Protein AF-A0ABD0RIN8-F1 (afdb_monomer)

Mean predicted aligned error: 7.39 Å

pLDDT: mean 88.38, std 13.04, range [43.81, 98.12]

Foldseek 3Di:
DDDDPPPPVVVVCVVVVVVVLLVVLVVQLVVLQCCLDPVVVHADDPPDPNPVSVVVSCCSVPVPRVVVD

InterPro domains:
  IPR006593 Cytochrome b561/ferric reductase, transmembrane domain [PS50939] (20-69)
  IPR043205 Cytochrome b561/Cytochrome b reductase 1-like [PTHR10106] (14-68)

Structure (mmCIF, N/CA/C/O backbone):
data_AF-A0ABD0RIN8-F1
#
_entry.id   AF-A0ABD0RIN8-F1
#
loop_
_atom_site.group_PDB
_atom_site.id
_atom_site.type_symbol
_atom_site.label_atom_id
_atom_site.label_alt_id
_atom_site.label_comp_id
_atom_site.label_asym_id
_atom_site.label_entity_id
_atom_site.label_seq_id
_atom_site.pdbx_PDB_ins_code
_atom_site.Cartn_x
_atom_site.Cartn_y
_atom_site.Cartn_z
_atom_site.occupancy
_atom_site.B_iso_or_equiv
_atom_site.auth_seq_id
_atom_site.auth_comp_id
_atom_site.auth_asym_id
_atom_site.auth_atom_id
_atom_site.pdbx_PDB_model_num
ATOM 1 N N . MET A 1 1 ? 35.780 12.932 -31.167 1.00 43.81 1 MET A N 1
ATOM 2 C CA . MET A 1 1 ? 35.106 12.707 -29.875 1.00 43.81 1 MET A CA 1
ATOM 3 C C . MET A 1 1 ? 33.880 11.883 -30.189 1.00 43.81 1 MET A C 1
ATOM 5 O O . MET A 1 1 ? 32.939 12.407 -30.772 1.00 43.81 1 MET A O 1
ATOM 9 N N . GLU A 1 2 ? 34.018 10.573 -30.013 1.00 48.56 2 GLU A N 1
ATOM 10 C CA . GLU A 1 2 ? 33.077 9.549 -30.461 1.00 48.56 2 GLU A CA 1
ATOM 11 C C . GLU A 1 2 ? 31.649 9.834 -29.985 1.00 48.56 2 G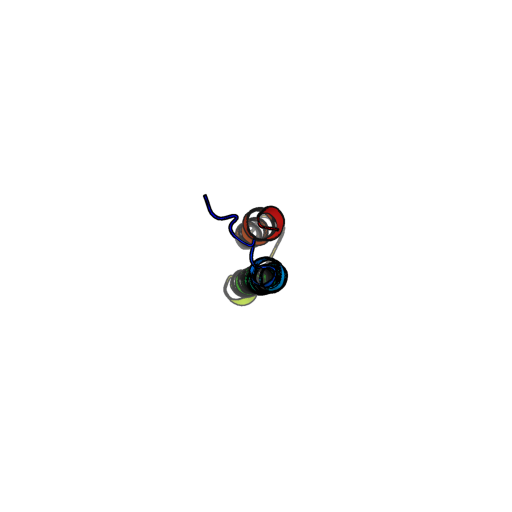LU A C 1
ATOM 13 O O . GLU A 1 2 ? 31.405 10.074 -28.803 1.00 48.56 2 GLU A O 1
ATOM 18 N N . GLY A 1 3 ? 30.701 9.819 -30.924 1.00 59.31 3 GLY A N 1
ATOM 19 C CA . GLY A 1 3 ? 29.285 9.817 -30.596 1.00 59.31 3 GLY A CA 1
ATOM 20 C C . GLY A 1 3 ? 28.961 8.511 -29.887 1.00 59.31 3 GLY A C 1
ATOM 21 O O . GLY A 1 3 ? 28.985 7.455 -30.513 1.00 59.31 3 GLY A O 1
ATOM 22 N N . MET A 1 4 ? 28.680 8.578 -28.585 1.00 62.00 4 MET A N 1
ATOM 23 C CA . MET A 1 4 ? 28.110 7.451 -27.855 1.00 62.00 4 MET A CA 1
ATOM 24 C C . MET A 1 4 ? 26.812 7.034 -28.555 1.00 62.00 4 MET A C 1
ATOM 26 O O . MET A 1 4 ? 25.876 7.839 -28.598 1.00 62.00 4 MET A O 1
ATOM 30 N N . PRO A 1 5 ? 26.701 5.803 -29.085 1.00 56.53 5 PRO A N 1
ATOM 31 C CA . PRO A 1 5 ? 25.401 5.293 -29.467 1.00 56.53 5 PRO A CA 1
ATOM 32 C C . PRO A 1 5 ? 24.604 5.153 -28.171 1.00 56.53 5 PRO A C 1
ATOM 34 O O . PRO A 1 5 ? 24.921 4.314 -27.328 1.00 56.53 5 PRO A O 1
ATOM 37 N N . LEU A 1 6 ? 23.593 6.003 -27.978 1.00 64.31 6 LEU A N 1
ATOM 38 C CA . LEU A 1 6 ? 22.589 5.783 -26.944 1.00 64.31 6 LEU A CA 1
ATOM 39 C C . LEU A 1 6 ? 22.004 4.394 -27.208 1.00 64.31 6 LEU A C 1
ATOM 41 O O . LEU A 1 6 ? 21.288 4.185 -28.186 1.00 64.31 6 LEU A O 1
ATOM 45 N N . SER A 1 7 ? 22.411 3.416 -26.398 1.00 65.81 7 SER A N 1
ATOM 46 C CA . SER A 1 7 ? 22.033 2.024 -26.588 1.00 65.81 7 SER A CA 1
ATOM 47 C C . SER A 1 7 ? 20.514 1.924 -26.514 1.00 65.81 7 SER A C 1
ATOM 49 O O . SER A 1 7 ? 19.922 2.051 -25.443 1.00 65.81 7 SER A O 1
ATOM 51 N N . MET A 1 8 ? 19.881 1.650 -27.655 1.00 60.41 8 MET A N 1
ATOM 52 C CA . MET A 1 8 ? 18.453 1.335 -27.782 1.00 60.41 8 MET A CA 1
ATOM 53 C C . MET A 1 8 ? 18.023 0.205 -26.821 1.00 60.41 8 MET A C 1
ATOM 55 O O . MET A 1 8 ? 16.840 0.042 -26.538 1.00 60.41 8 MET A O 1
ATOM 59 N N . GLY A 1 9 ? 18.978 -0.579 -26.301 1.00 63.88 9 GLY A N 1
ATOM 60 C CA . GLY A 1 9 ? 18.760 -1.588 -25.266 1.00 63.88 9 GLY A CA 1
ATOM 61 C C . GLY A 1 9 ? 18.396 -1.011 -23.895 1.00 63.88 9 GLY A C 1
ATOM 62 O O . GLY A 1 9 ? 17.564 -1.598 -23.214 1.00 63.88 9 GLY A O 1
ATOM 63 N N . GLY A 1 10 ? 18.935 0.152 -23.513 1.00 68.50 10 GLY A N 1
ATOM 64 C CA . GLY A 1 10 ? 18.632 0.793 -22.226 1.00 68.50 10 GLY A CA 1
ATOM 65 C C . GLY A 1 10 ? 17.201 1.330 -22.141 1.00 68.50 10 GLY A C 1
ATOM 66 O O . GLY A 1 10 ? 16.568 1.238 -21.100 1.00 68.50 10 GLY A O 1
ATOM 67 N N . LEU A 1 11 ? 16.638 1.813 -23.253 1.00 72.81 11 LEU A N 1
ATOM 68 C CA . LEU A 1 11 ? 15.230 2.235 -23.298 1.00 72.81 11 LEU A CA 1
ATOM 69 C C . LEU A 1 11 ? 14.259 1.046 -23.228 1.00 72.81 11 LEU A C 1
ATOM 71 O O . LEU A 1 11 ? 13.149 1.182 -22.722 1.00 72.81 11 LEU A O 1
ATOM 75 N N . ARG A 1 12 ? 14.678 -0.133 -23.708 1.00 81.62 12 ARG A N 1
ATOM 76 C CA . ARG A 1 12 ? 13.867 -1.364 -23.691 1.00 81.62 12 ARG A CA 1
ATOM 77 C C . ARG A 1 12 ? 13.791 -2.009 -22.308 1.00 81.62 12 ARG A C 1
ATOM 79 O O . ARG A 1 12 ? 12.881 -2.798 -22.081 1.00 81.62 12 ARG A O 1
ATOM 86 N N . THR A 1 13 ? 14.708 -1.685 -21.394 1.00 87.06 13 THR A N 1
ATOM 87 C CA . THR A 1 13 ? 14.673 -2.174 -20.007 1.00 87.06 13 THR A CA 1
ATOM 88 C C . THR A 1 13 ? 13.836 -1.290 -19.085 1.00 87.06 13 THR A C 1
ATOM 90 O O . THR A 1 13 ? 13.367 -1.781 -18.062 1.00 87.06 13 THR A O 1
ATOM 93 N N . LEU A 1 14 ? 13.566 -0.028 -19.448 1.00 89.69 14 LEU A N 1
ATOM 94 C CA . LEU A 1 14 ? 12.741 0.889 -18.645 1.00 89.69 14 LEU A CA 1
ATOM 95 C C . LEU A 1 14 ? 11.363 0.311 -18.269 1.00 89.69 14 LEU A C 1
ATOM 97 O O . LEU A 1 14 ? 11.032 0.346 -17.085 1.00 89.69 14 LEU A O 1
ATOM 101 N N . PRO A 1 15 ? 10.584 -0.298 -19.189 1.00 92.62 15 PRO A N 1
ATOM 102 C CA . PRO A 1 15 ? 9.283 -0.870 -18.838 1.00 92.62 15 PRO A CA 1
ATOM 103 C C . PRO A 1 15 ? 9.389 -2.015 -17.830 1.00 92.62 15 PRO A C 1
ATOM 105 O O . PRO A 1 15 ? 8.477 -2.223 -17.038 1.00 92.62 15 PRO A O 1
ATOM 108 N N . TRP A 1 16 ? 10.503 -2.753 -17.839 1.00 92.75 16 TRP A N 1
ATOM 109 C CA . TRP A 1 16 ? 10.739 -3.837 -16.890 1.00 92.75 16 TRP A CA 1
ATOM 110 C C . TRP A 1 16 ? 11.003 -3.307 -15.481 1.00 92.75 16 TRP A C 1
ATOM 112 O O . TRP A 1 16 ? 10.483 -3.857 -14.514 1.00 92.75 16 TRP A O 1
ATOM 122 N N . TYR A 1 17 ? 11.756 -2.210 -15.361 1.00 93.69 17 TYR A N 1
ATOM 123 C CA . TYR A 1 17 ? 11.950 -1.542 -14.074 1.0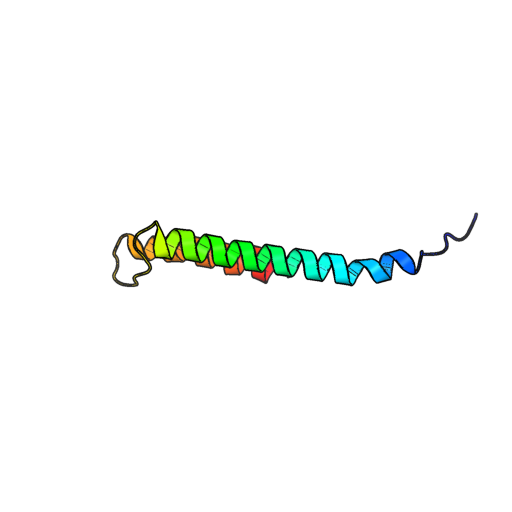0 93.69 17 TYR A CA 1
ATOM 124 C C . TYR A 1 17 ? 10.642 -0.970 -13.529 1.00 93.69 17 TYR A C 1
ATOM 126 O O . TYR A 1 17 ? 10.357 -1.174 -12.353 1.00 93.69 17 TYR A O 1
ATOM 134 N N . VAL A 1 18 ? 9.832 -0.340 -14.387 1.00 94.56 18 VAL A N 1
ATOM 135 C CA . VAL A 1 18 ? 8.501 0.164 -14.013 1.00 94.56 18 VAL A CA 1
ATOM 136 C C . VAL A 1 18 ? 7.598 -0.987 -13.568 1.00 94.56 18 VAL A C 1
ATOM 138 O O . VAL A 1 18 ? 7.035 -0.944 -12.483 1.00 94.56 18 VAL A O 1
ATOM 141 N N . ALA A 1 19 ? 7.501 -2.069 -14.344 1.00 95.69 19 ALA A N 1
ATOM 142 C CA . ALA A 1 19 ? 6.702 -3.230 -13.952 1.00 95.69 19 ALA A CA 1
ATOM 143 C C . ALA A 1 19 ? 7.182 -3.839 -12.621 1.00 95.69 19 ALA A C 1
ATOM 145 O O . ALA A 1 19 ? 6.367 -4.199 -11.771 1.00 95.69 19 ALA A O 1
ATOM 146 N N . GLY A 1 20 ? 8.499 -3.917 -12.416 1.00 96.56 20 GLY A N 1
ATOM 147 C CA . GLY A 1 20 ? 9.091 -4.392 -11.169 1.00 96.56 20 GLY A CA 1
ATOM 148 C C . GLY A 1 20 ? 8.745 -3.512 -9.965 1.00 96.56 20 GLY A C 1
ATOM 149 O O . GLY A 1 20 ? 8.347 -4.044 -8.927 1.00 96.56 20 GLY A O 1
ATOM 1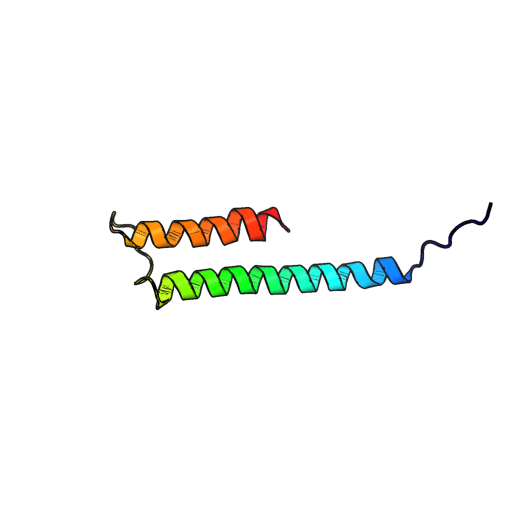50 N N . SER A 1 21 ? 8.852 -2.184 -10.094 1.00 96.06 21 SER A N 1
ATOM 151 C CA . SER A 1 21 ? 8.510 -1.254 -9.010 1.00 96.06 21 SER A CA 1
ATOM 152 C C . SER A 1 21 ? 7.014 -1.265 -8.700 1.00 96.06 21 SER A C 1
ATOM 154 O O . SER A 1 21 ? 6.654 -1.254 -7.525 1.00 96.06 21 SER A O 1
ATOM 156 N N . GLN A 1 22 ? 6.153 -1.394 -9.715 1.00 96.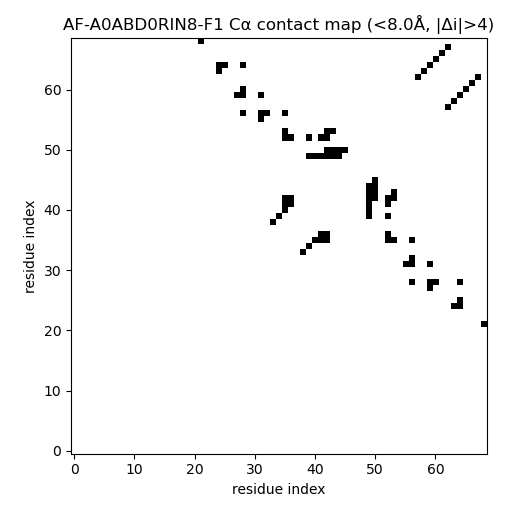69 22 GLN A N 1
ATOM 157 C CA . GLN A 1 22 ? 4.705 -1.531 -9.532 1.00 96.69 22 GLN A CA 1
ATOM 158 C C . GLN A 1 22 ? 4.342 -2.776 -8.721 1.00 96.69 22 GLN A C 1
ATOM 160 O O . GLN A 1 22 ? 3.617 -2.691 -7.730 1.00 96.69 22 GLN A O 1
ATOM 165 N N . VAL A 1 23 ? 4.875 -3.940 -9.106 1.00 97.88 23 VAL A N 1
ATOM 166 C CA . VAL A 1 23 ? 4.606 -5.202 -8.401 1.00 97.88 23 VAL A CA 1
ATOM 167 C C . VAL A 1 23 ? 5.094 -5.130 -6.955 1.00 97.88 23 VAL A C 1
ATOM 169 O O . VAL A 1 23 ? 4.376 -5.544 -6.044 1.00 97.88 23 VAL A O 1
ATOM 172 N N . LEU A 1 24 ? 6.288 -4.574 -6.730 1.00 97.25 24 LEU A N 1
ATOM 173 C CA . LEU A 1 24 ? 6.832 -4.397 -5.386 1.00 97.25 24 LEU A CA 1
ATOM 174 C C . LEU A 1 24 ? 5.978 -3.432 -4.548 1.00 97.25 24 LEU A C 1
ATOM 176 O O . LEU A 1 24 ? 5.683 -3.722 -3.391 1.00 97.25 24 LEU A O 1
ATOM 180 N N . GLY A 1 25 ? 5.549 -2.315 -5.133 1.00 97.06 25 GLY A N 1
ATOM 181 C CA . GLY A 1 25 ? 4.703 -1.323 -4.478 1.00 97.06 25 GLY A CA 1
ATOM 182 C C . GLY A 1 25 ? 3.347 -1.890 -4.056 1.00 97.06 25 GLY A C 1
ATOM 183 O O . GLY A 1 25 ? 2.961 -1.770 -2.891 1.00 97.06 25 GLY A O 1
ATOM 184 N N . VAL A 1 26 ? 2.670 -2.607 -4.958 1.00 97.94 26 VAL A N 1
ATOM 185 C CA . VAL A 1 26 ? 1.412 -3.305 -4.647 1.00 97.94 26 VAL A CA 1
ATOM 186 C C . VAL A 1 26 ? 1.622 -4.358 -3.558 1.00 97.94 26 VAL A C 1
ATOM 188 O O . VAL A 1 26 ? 0.815 -4.448 -2.631 1.00 97.94 26 VAL A O 1
ATOM 191 N N . ALA A 1 27 ? 2.716 -5.125 -3.612 1.00 98.12 27 ALA A N 1
ATOM 192 C CA . ALA A 1 27 ? 3.035 -6.101 -2.573 1.00 98.12 27 ALA A CA 1
ATOM 193 C C . ALA A 1 27 ? 3.203 -5.437 -1.195 1.00 98.12 27 ALA A C 1
ATOM 195 O O . ALA A 1 27 ? 2.656 -5.940 -0.213 1.00 98.12 27 ALA A O 1
ATOM 196 N N . CYS A 1 28 ? 3.878 -4.286 -1.114 1.00 97.44 28 CYS A N 1
ATOM 197 C CA . CYS A 1 28 ? 3.998 -3.512 0.124 1.00 97.44 28 CYS A CA 1
ATOM 198 C C . CYS A 1 28 ? 2.627 -3.093 0.674 1.00 97.44 28 CYS A C 1
ATOM 200 O O . CYS A 1 28 ? 2.360 -3.308 1.856 1.00 97.44 28 CYS A O 1
ATOM 202 N N . VAL A 1 29 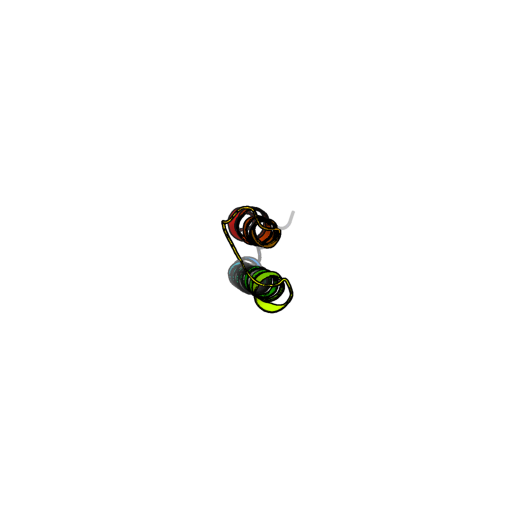? 1.736 -2.569 -0.177 1.00 97.81 29 VAL A N 1
ATOM 203 C CA . VAL A 1 29 ? 0.369 -2.185 0.225 1.00 97.81 29 VAL A CA 1
ATOM 204 C C . VAL A 1 29 ? -0.405 -3.391 0.765 1.00 97.81 29 VAL A C 1
ATOM 206 O O . VAL A 1 29 ? -1.013 -3.301 1.833 1.00 97.81 29 VAL A O 1
ATOM 209 N N . VAL A 1 30 ? -0.347 -4.538 0.078 1.00 98.00 30 VAL A N 1
ATOM 210 C CA . VAL A 1 30 ? -1.028 -5.771 0.510 1.00 98.00 30 VAL A CA 1
ATOM 211 C C . VAL A 1 30 ?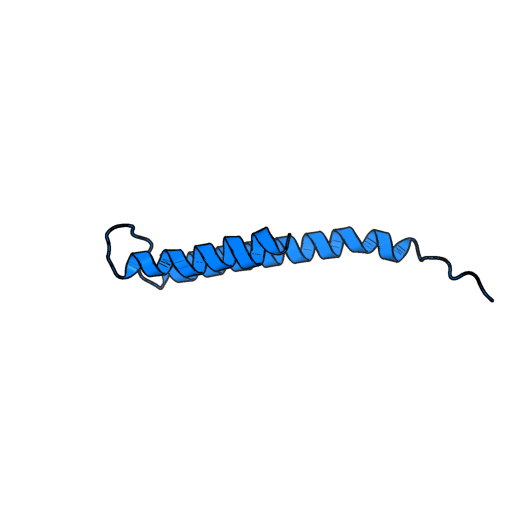 -0.470 -6.273 1.838 1.00 98.00 30 VAL A C 1
ATOM 213 O O . VAL A 1 30 ? -1.244 -6.605 2.734 1.00 98.00 30 VAL A O 1
ATOM 216 N N . ILE A 1 31 ? 0.854 -6.298 2.004 1.00 97.75 31 ILE A N 1
ATOM 217 C CA . ILE A 1 31 ? 1.492 -6.743 3.249 1.00 97.75 31 ILE A CA 1
ATOM 218 C C . ILE A 1 31 ? 1.099 -5.824 4.407 1.00 97.75 31 ILE A C 1
ATOM 220 O O . ILE A 1 31 ? 0.732 -6.325 5.468 1.00 97.75 31 ILE A O 1
ATOM 224 N N . THR A 1 32 ? 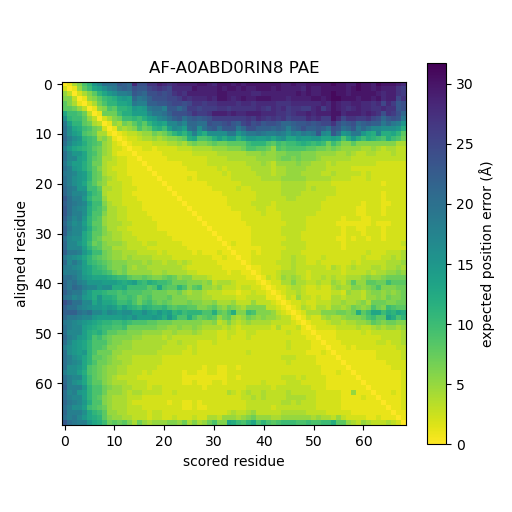1.115 -4.500 4.223 1.00 96.75 32 THR A N 1
ATOM 225 C CA . THR A 1 32 ? 0.655 -3.553 5.253 1.00 96.75 32 THR A CA 1
ATOM 226 C C . THR A 1 32 ? -0.832 -3.740 5.562 1.00 96.75 32 THR A C 1
ATOM 228 O O . THR A 1 32 ? -1.221 -3.711 6.731 1.00 96.75 32 THR A O 1
ATOM 231 N N . GLY A 1 33 ? -1.643 -4.005 4.535 1.00 96.19 33 GLY A N 1
ATOM 232 C CA . GLY A 1 33 ? -3.059 -4.344 4.656 1.00 96.19 33 GLY A CA 1
ATOM 233 C C . GLY A 1 33 ? -3.304 -5.585 5.515 1.00 96.19 33 GLY A C 1
ATOM 234 O O . GLY A 1 33 ? -4.063 -5.553 6.479 1.00 96.19 33 GLY A O 1
ATOM 235 N N . VAL A 1 34 ? -2.616 -6.684 5.211 1.00 96.94 34 VAL A N 1
ATOM 236 C CA . VAL A 1 34 ? -2.723 -7.940 5.968 1.00 96.94 34 VAL A CA 1
ATOM 237 C C . VAL A 1 34 ? -2.150 -7.783 7.374 1.00 96.94 34 VAL A C 1
ATOM 239 O O . VAL A 1 34 ? -2.736 -8.277 8.333 1.00 96.94 34 VAL A O 1
ATOM 242 N N . TRP A 1 35 ? -1.031 -7.079 7.530 1.00 96.19 35 TRP A N 1
ATOM 243 C CA . TRP A 1 35 ? -0.422 -6.842 8.833 1.00 96.19 35 TRP A CA 1
ATOM 244 C C . TRP A 1 35 ? -1.388 -6.129 9.781 1.00 96.19 35 TRP A C 1
ATOM 246 O O . TRP A 1 35 ? -1.662 -6.621 10.878 1.00 96.19 35 TRP A O 1
ATOM 256 N N . MET A 1 36 ? -1.967 -5.018 9.333 1.00 94.69 36 MET A N 1
ATOM 257 C CA . MET A 1 36 ? -2.880 -4.236 10.158 1.00 94.69 36 MET A CA 1
ATOM 258 C C . MET A 1 36 ? -4.277 -4.858 10.264 1.00 94.69 36 MET A C 1
ATOM 260 O O . MET A 1 36 ? -4.867 -4.868 11.344 1.00 94.69 36 MET A O 1
ATOM 264 N N . GLY A 1 37 ? -4.770 -5.469 9.188 1.00 92.69 37 GLY A N 1
ATOM 265 C CA . GLY A 1 37 ? -6.073 -6.125 9.155 1.00 92.69 37 GLY A CA 1
ATOM 266 C C . GLY A 1 37 ? -6.131 -7.433 9.949 1.00 92.69 37 GLY A C 1
ATOM 267 O O . GLY A 1 37 ? -7.056 -7.640 10.726 1.00 92.69 37 GLY A O 1
ATOM 268 N N . HIS A 1 38 ? -5.148 -8.319 9.779 1.00 92.94 38 HIS A N 1
ATOM 269 C CA . HIS A 1 38 ? -5.172 -9.661 10.370 1.00 92.94 38 HIS A CA 1
ATOM 270 C C . HIS A 1 38 ? -4.438 -9.732 11.714 1.00 92.94 38 HIS A C 1
ATOM 272 O O . HIS A 1 38 ? -4.931 -10.348 12.655 1.00 92.94 38 HIS A O 1
ATOM 278 N N . TYR A 1 39 ? -3.264 -9.102 11.839 1.00 91.19 39 TYR A N 1
ATOM 279 C CA . TYR A 1 39 ? -2.436 -9.234 13.047 1.00 91.19 39 TYR A CA 1
ATOM 280 C C . TYR A 1 39 ? -2.670 -8.126 14.079 1.00 91.19 39 TYR A C 1
ATOM 282 O O . TYR A 1 39 ? -2.318 -8.298 15.247 1.00 91.19 39 TYR A O 1
ATOM 290 N N . ARG A 1 40 ? -3.249 -6.987 13.678 1.00 88.88 40 ARG A N 1
ATOM 291 C CA . ARG A 1 40 ? -3.449 -5.815 14.551 1.00 88.88 40 ARG A CA 1
ATOM 292 C C . ARG A 1 40 ? -4.895 -5.598 15.000 1.00 88.88 40 ARG A C 1
ATOM 294 O O . ARG A 1 40 ? -5.188 -4.586 15.631 1.00 88.88 40 ARG A O 1
ATOM 301 N N . GLY A 1 41 ? -5.769 -6.562 14.724 1.00 88.25 41 GLY A N 1
ATOM 302 C CA . GLY A 1 41 ? -7.160 -6.557 15.172 1.00 88.25 41 GLY A CA 1
ATOM 303 C C . GLY A 1 41 ? -8.153 -5.953 14.183 1.00 88.25 41 GLY A C 1
ATOM 304 O O . GLY A 1 41 ? -9.334 -5.950 14.494 1.00 88.25 41 GLY A O 1
ATOM 305 N N . GLY A 1 42 ? -7.714 -5.511 13.000 1.00 91.62 42 GLY A N 1
ATOM 306 C CA . GLY A 1 42 ? -8.604 -5.003 11.957 1.00 91.62 42 GLY A CA 1
ATOM 307 C C . GLY A 1 42 ? -8.603 -3.483 11.830 1.00 91.62 42 GLY A C 1
ATOM 308 O O . GLY A 1 42 ? -7.727 -2.788 12.351 1.00 91.62 42 GLY A O 1
ATOM 309 N N . TYR A 1 43 ? -9.598 -2.983 11.100 1.00 92.19 43 TYR A N 1
ATOM 310 C CA . TYR A 1 43 ? -9.829 -1.562 10.860 1.00 92.19 43 TYR A CA 1
ATOM 311 C C . TYR A 1 43 ? -11.187 -1.171 11.428 1.00 92.19 43 TYR A C 1
ATOM 313 O O . TYR A 1 43 ? -12.191 -1.818 11.128 1.00 92.19 43 TYR A O 1
ATOM 321 N N . ALA A 1 44 ? -11.218 -0.091 12.198 1.00 92.06 44 ALA A N 1
ATOM 322 C CA . ALA A 1 44 ? -12.452 0.510 12.678 1.00 92.06 44 ALA A CA 1
ATOM 323 C C . ALA A 1 44 ? -12.359 2.033 12.567 1.00 92.06 44 ALA A C 1
ATOM 325 O O . ALA A 1 44 ? -11.266 2.593 12.577 1.00 92.06 44 ALA A O 1
ATOM 326 N N . TRP A 1 45 ? -13.511 2.685 12.441 1.00 88.06 45 TRP A N 1
ATOM 327 C CA . TRP A 1 45 ? -13.639 4.142 12.423 1.00 88.06 45 TRP A CA 1
ATOM 328 C C . TRP A 1 45 ? -14.627 4.564 13.512 1.00 88.06 45 TRP A C 1
ATOM 330 O O . TRP A 1 45 ? -15.724 5.054 13.249 1.00 88.06 45 TRP A O 1
ATOM 340 N N . ASP A 1 46 ? -14.275 4.225 14.747 1.00 90.12 46 ASP A N 1
ATOM 341 C CA . ASP A 1 46 ? -15.126 4.312 15.935 1.00 90.12 46 ASP A CA 1
ATOM 342 C C . ASP A 1 46 ? -14.421 4.996 17.123 1.00 90.12 46 ASP A C 1
ATOM 344 O O . ASP A 1 46 ? -14.940 4.972 18.239 1.00 90.12 46 ASP A O 1
ATOM 348 N N . GLY A 1 47 ? -13.246 5.603 16.914 1.00 85.25 47 GLY A N 1
ATOM 349 C CA . GLY A 1 47 ? -12.423 6.181 17.980 1.00 85.25 47 GLY A CA 1
ATOM 350 C C . GLY A 1 47 ? -11.630 5.154 18.794 1.00 85.25 47 GLY A C 1
ATOM 351 O O . GLY A 1 47 ? -10.961 5.523 19.762 1.00 85.25 47 GLY A O 1
ATOM 352 N N . SER A 1 48 ? -11.689 3.867 18.438 1.00 89.12 48 SER A N 1
ATOM 353 C CA . SER A 1 48 ? -10.883 2.816 19.060 1.00 89.12 48 SER A CA 1
ATOM 354 C C . SER A 1 48 ? -9.419 2.879 18.608 1.00 89.12 48 SER A C 1
ATOM 356 O O . SER A 1 48 ? -9.054 3.527 17.627 1.00 89.12 48 SER A O 1
ATOM 358 N N . SER A 1 49 ? -8.552 2.112 19.274 1.00 86.69 49 SER A N 1
ATOM 359 C CA . SER A 1 49 ? -7.152 1.934 18.861 1.00 86.69 49 SER A CA 1
ATOM 360 C C . SER A 1 49 ? -7.005 1.344 17.450 1.00 86.69 49 SER A C 1
ATOM 362 O O . SER A 1 49 ? -5.952 1.486 16.832 1.00 86.69 49 SER A O 1
ATOM 364 N N . GLN A 1 50 ? -8.062 0.724 16.922 1.00 89.44 50 GLN A N 1
ATOM 365 C CA . GLN A 1 50 ? -8.129 0.194 15.559 1.00 89.44 50 GLN A CA 1
ATOM 366 C C . GLN A 1 50 ? -8.172 1.284 14.476 1.00 89.44 50 GLN A C 1
ATOM 368 O O . GLN A 1 50 ? -7.805 1.012 13.335 1.00 89.44 50 GLN A O 1
ATOM 373 N N . GLU A 1 51 ? -8.552 2.521 14.802 1.00 92.38 51 GLU A N 1
ATOM 374 C CA . GLU A 1 51 ? -8.515 3.638 13.847 1.00 92.38 51 GLU A CA 1
ATOM 375 C C . GLU A 1 51 ? -7.068 3.983 13.462 1.00 92.38 51 GLU A C 1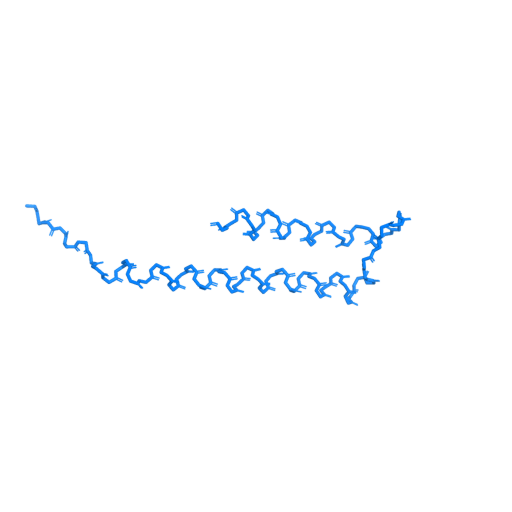
ATOM 377 O O . GLU A 1 51 ? -6.754 4.255 12.301 1.00 92.38 51 GLU A O 1
ATOM 382 N N . PHE A 1 52 ? -6.134 3.823 14.407 1.00 90.69 52 PHE A N 1
ATOM 383 C CA . PHE A 1 52 ? -4.706 3.991 14.144 1.00 90.69 52 PHE A CA 1
ATOM 384 C C . PHE A 1 52 ? -4.156 2.950 13.160 1.00 90.69 52 PHE A C 1
ATOM 386 O O . PHE A 1 52 ? -3.183 3.228 12.465 1.00 90.69 52 PHE A O 1
ATOM 393 N N . ASN A 1 53 ? -4.777 1.774 13.029 1.00 93.06 53 ASN A N 1
ATOM 394 C CA . ASN A 1 53 ? -4.339 0.755 12.072 1.00 93.06 53 ASN A CA 1
ATOM 395 C C . ASN A 1 53 ? -4.535 1.205 10.613 1.00 93.06 53 ASN A C 1
ATOM 397 O O . ASN A 1 53 ? -3.787 0.769 9.734 1.00 93.06 53 ASN A O 1
ATOM 401 N N . VAL A 1 54 ? -5.490 2.109 10.355 1.00 94.19 54 VAL A N 1
ATOM 402 C CA . VAL A 1 54 ? -5.732 2.703 9.028 1.00 94.19 54 VAL A CA 1
ATOM 403 C C . VAL A 1 54 ? -4.591 3.646 8.629 1.00 94.19 54 VAL A C 1
ATOM 405 O O . VAL A 1 54 ? -4.224 3.718 7.458 1.00 94.19 54 VAL A O 1
ATOM 408 N N . HIS A 1 55 ? -3.976 4.334 9.594 1.00 94.50 55 HIS A N 1
ATOM 409 C CA . HIS A 1 55 ? -2.931 5.330 9.346 1.00 94.50 55 HIS A CA 1
ATOM 410 C C . HIS A 1 55 ? -1.729 4.799 8.533 1.00 94.50 55 HIS A C 1
ATOM 412 O O . HIS A 1 55 ? -1.424 5.374 7.487 1.00 94.50 55 HIS A O 1
ATOM 418 N N . PRO A 1 56 ? -1.048 3.707 8.929 1.00 94.88 56 PRO A N 1
ATOM 419 C CA . PRO A 1 56 ? 0.074 3.172 8.164 1.00 94.88 56 PRO A CA 1
ATOM 420 C C . PRO A 1 56 ? -0.345 2.590 6.813 1.00 94.88 56 PRO A C 1
ATOM 422 O O . PRO A 1 56 ? 0.434 2.682 5.869 1.00 94.88 56 PRO A O 1
ATOM 425 N N . LEU A 1 57 ? -1.569 2.062 6.678 1.00 95.44 57 LEU A N 1
ATOM 426 C CA . LEU A 1 57 ? -2.090 1.659 5.369 1.00 95.44 57 LEU A CA 1
ATOM 427 C C . LEU A 1 57 ? -2.198 2.873 4.434 1.00 95.44 57 LEU A C 1
ATOM 429 O O . LEU A 1 57 ? -1.713 2.820 3.306 1.00 95.44 57 LEU A O 1
ATO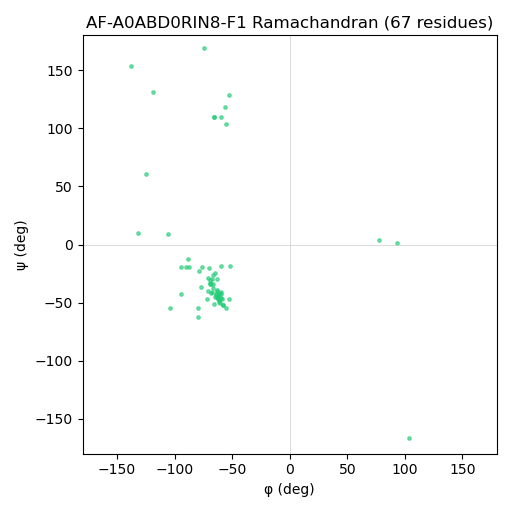M 433 N N . CYS A 1 58 ? -2.762 3.982 4.920 1.00 96.12 58 CYS A N 1
ATOM 434 C CA . CYS A 1 58 ? -2.850 5.237 4.172 1.00 96.12 58 CYS A CA 1
ATOM 435 C C . CYS A 1 58 ? -1.473 5.827 3.843 1.00 96.12 58 CYS A C 1
ATOM 437 O O . CYS A 1 58 ? -1.280 6.316 2.734 1.00 96.12 58 CYS A O 1
ATOM 439 N N . MET A 1 59 ? -0.508 5.763 4.765 1.00 97.69 59 MET A N 1
ATOM 440 C CA . MET A 1 59 ? 0.853 6.252 4.518 1.00 97.69 59 MET A CA 1
ATOM 441 C C . MET A 1 59 ? 1.565 5.440 3.432 1.00 97.69 59 MET A C 1
ATOM 443 O O . MET A 1 59 ? 2.148 6.024 2.521 1.00 97.69 59 MET A O 1
ATOM 447 N N . VAL A 1 60 ? 1.485 4.106 3.481 1.00 97.69 60 VAL A N 1
ATOM 448 C CA . VAL A 1 60 ? 2.115 3.238 2.471 1.00 97.69 60 VAL A CA 1
ATOM 449 C C . VAL A 1 60 ? 1.415 3.374 1.119 1.00 97.69 60 VAL A C 1
ATOM 451 O O . VAL A 1 60 ? 2.079 3.481 0.092 1.00 97.69 60 VAL A O 1
ATOM 454 N N . LEU A 1 61 ? 0.084 3.441 1.097 1.00 97.38 61 LEU A N 1
ATOM 455 C CA . LEU A 1 61 ? -0.658 3.638 -0.145 1.00 97.38 61 LEU A CA 1
ATOM 456 C C . LEU A 1 61 ? -0.388 5.021 -0.757 1.00 97.38 61 LEU A C 1
ATOM 458 O O . LEU A 1 61 ? -0.054 5.115 -1.931 1.00 97.38 61 LEU A O 1
ATOM 462 N N . GLY A 1 62 ? -0.520 6.091 0.026 1.00 97.19 62 GLY A N 1
ATOM 463 C CA . GLY A 1 62 ? -0.463 7.464 -0.474 1.00 97.19 62 GLY A CA 1
ATOM 464 C C . GLY A 1 62 ? 0.954 7.978 -0.715 1.00 97.19 62 GLY A C 1
ATOM 465 O O . GLY A 1 62 ? 1.261 8.445 -1.806 1.00 97.19 62 GLY A O 1
ATOM 466 N N . LEU A 1 63 ? 1.820 7.908 0.299 1.00 97.00 63 LEU A N 1
ATOM 467 C CA . LEU A 1 63 ? 3.142 8.546 0.253 1.00 97.00 63 LEU A CA 1
ATOM 468 C C . LEU A 1 63 ? 4.246 7.645 -0.301 1.00 97.00 63 LEU A C 1
ATOM 470 O O . LEU A 1 63 ? 5.297 8.154 -0.681 1.00 97.00 63 LEU A O 1
ATOM 474 N N . VAL A 1 64 ? 4.042 6.326 -0.317 1.00 95.25 64 VAL A N 1
ATOM 475 C CA . VAL A 1 64 ? 5.050 5.382 -0.821 1.00 95.25 64 VAL A CA 1
ATOM 476 C C . VAL A 1 64 ? 4.669 4.867 -2.202 1.00 95.25 64 VAL A C 1
ATOM 478 O O . VAL A 1 64 ? 5.472 4.987 -3.120 1.00 95.25 64 VAL A O 1
ATOM 481 N N . PHE A 1 65 ? 3.465 4.312 -2.366 1.00 96.62 65 PHE A N 1
ATOM 482 C CA . PHE A 1 65 ? 3.055 3.737 -3.646 1.00 96.62 65 PHE A CA 1
ATOM 483 C C . PHE A 1 65 ? 2.600 4.804 -4.647 1.00 96.62 65 PHE A C 1
ATOM 485 O O . PHE A 1 65 ? 3.257 4.986 -5.661 1.00 96.62 65 PHE A O 1
ATOM 492 N N . LEU A 1 66 ? 1.532 5.550 -4.348 1.00 95.50 66 LEU A N 1
ATOM 493 C CA . LEU A 1 66 ? 0.948 6.509 -5.297 1.00 95.50 66 LEU A CA 1
ATOM 494 C C . LEU A 1 66 ? 1.834 7.733 -5.572 1.00 95.50 66 LEU A C 1
ATOM 496 O O . LEU A 1 66 ? 1.762 8.291 -6.654 1.00 95.50 66 LEU A O 1
ATOM 500 N N . TYR A 1 67 ? 2.641 8.173 -4.603 1.00 96.25 67 TYR A N 1
ATOM 501 C CA . TYR A 1 67 ? 3.625 9.242 -4.820 1.00 96.25 67 TYR A CA 1
ATOM 502 C C . TYR A 1 67 ? 4.897 8.751 -5.536 1.00 96.25 67 TYR A C 1
ATOM 504 O O . TYR A 1 67 ? 5.637 9.556 -6.097 1.00 96.25 67 TYR A O 1
ATOM 512 N N . GLY A 1 68 ? 5.187 7.449 -5.457 1.00 90.00 68 GLY A N 1
ATOM 513 C CA . GLY A 1 68 ? 6.353 6.836 -6.094 1.00 90.00 68 GLY A CA 1
ATOM 514 C C . GLY A 1 68 ? 6.116 6.373 -7.534 1.00 90.00 68 GLY A C 1
ATOM 515 O O . GLY A 1 68 ? 7.091 6.033 -8.207 1.00 90.00 68 GLY A O 1
ATOM 516 N N . ASP A 1 69 ? 4.855 6.336 -7.970 1.00 85.12 69 ASP A N 1
ATOM 517 C CA . ASP A 1 69 ? 4.415 6.126 -9.356 1.00 85.12 69 ASP A CA 1
ATOM 518 C C . ASP A 1 69 ? 4.458 7.436 -10.161 1.00 85.12 69 ASP A C 1
ATOM 520 O O . ASP A 1 69 ? 4.966 7.403 -11.307 1.00 85.12 69 ASP A O 1
#

Solvent-accessible surface area (backbone atoms only — not comparable to full-atom values): 3989 Å² total; per-residue (Å²): 132,82,80,77,76,79,55,72,65,63,68,66,46,48,63,55,53,52,53,50,51,50,55,51,39,52,49,51,41,50,50,45,44,47,46,26,42,70,75,60,80,20,76,45,92,76,87,50,80,30,36,60,40,47,51,61,41,51,45,42,41,49,68,50,34,64,65,69,107

Sequence (69 aa):
MEGMPLSMGGLRTLPWYVAGSQVLGVACVVITGVWMGHYRGGYAWDGSSQEFNVHPLCMVLGLVFLYGD

Secondary structure (DSSP, 8-state):
-------HHHHHHHHHHHHHHHHHHHHHHHHHHHIIIIIS-----SSSTTHHHHHHHHHIIIIIIITT-

Radius of gyration: 19.2 Å; Cα contacts (8 Å, |Δi|>4): 45; chains: 1; bounding box: 50×22×50 Å

Organism: Cirrhinus mrigala (NCBI:txid683832)